Protein AF-A0A4U8YX98-F1 (afdb_monomer)

Secondary structure (DSSP, 8-state):
-EEEESSSSEEEEEEE-HHHHTTS--TT-EEEEEEESSTT---EEEEEEBTTB-TTT--EEEETTTTEEEEEEEGGGHHHHT-TT-EEEEEEEPPTTS--EEEEEEEE--EE------

pLDDT: mean 82.17, std 12.85, range [35.84, 94.44]

Structure (mmCIF, N/CA/C/O backbone):
data_AF-A0A4U8YX98-F1
#
_entry.id   AF-A0A4U8YX98-F1
#
loop_
_atom_site.group_PDB
_atom_site.id
_atom_site.type_symbol
_atom_site.label_atom_id
_atom_site.label_alt_id
_atom_site.label_comp_id
_atom_site.label_asym_id
_atom_site.label_entity_id
_atom_site.label_seq_id
_atom_site.pdbx_PDB_ins_code
_atom_site.Cartn_x
_atom_site.Cartn_y
_atom_site.Cartn_z
_atom_site.occupancy
_atom_site.B_iso_or_equiv
_atom_site.auth_seq_id
_atom_site.auth_comp_id
_atom_site.auth_asym_id
_atom_site.auth_atom_id
_atom_site.pdbx_PDB_model_num
ATOM 1 N N . MET A 1 1 ? 0.135 -10.927 -5.385 1.00 57.94 1 MET A N 1
ATOM 2 C CA . MET A 1 1 ? -0.003 -9.519 -4.950 1.00 57.94 1 MET A CA 1
ATOM 3 C C . MET A 1 1 ? 0.206 -8.742 -6.216 1.00 57.94 1 MET A C 1
ATOM 5 O O . MET A 1 1 ? 1.320 -8.756 -6.729 1.00 57.94 1 MET A O 1
ATOM 9 N N . ASP A 1 2 ? -0.873 -8.188 -6.751 1.00 63.00 2 ASP A N 1
ATOM 10 C CA . ASP A 1 2 ? -0.940 -7.925 -8.183 1.00 63.00 2 ASP A CA 1
ATOM 11 C C . ASP A 1 2 ? -0.892 -6.419 -8.408 1.00 63.00 2 ASP A C 1
ATOM 13 O O . ASP A 1 2 ? -1.667 -5.652 -7.832 1.00 63.00 2 ASP A O 1
ATOM 17 N N . LEU A 1 3 ? 0.102 -6.005 -9.183 1.00 64.44 3 LEU A N 1
ATOM 18 C CA . LEU A 1 3 ? 0.336 -4.624 -9.566 1.00 64.44 3 LEU A CA 1
ATOM 19 C C . LEU A 1 3 ? -0.268 -4.392 -10.956 1.00 64.44 3 LEU A C 1
ATOM 21 O O . LEU A 1 3 ? 0.092 -5.092 -11.905 1.00 64.44 3 LEU A O 1
ATOM 25 N N . ALA A 1 4 ? -1.176 -3.421 -11.072 1.00 66.50 4 ALA A N 1
ATOM 26 C CA . ALA A 1 4 ? -1.890 -3.112 -12.309 1.00 66.50 4 ALA A CA 1
ATOM 27 C C . ALA A 1 4 ? -1.761 -1.631 -12.692 1.00 66.50 4 ALA A C 1
ATOM 29 O O . ALA A 1 4 ? -1.539 -0.760 -11.850 1.00 66.50 4 ALA A O 1
ATOM 30 N N . PHE A 1 5 ? -1.942 -1.324 -13.977 1.00 62.69 5 PHE A N 1
ATOM 31 C CA . PHE A 1 5 ? -2.130 0.056 -14.418 1.00 62.69 5 PHE A CA 1
AT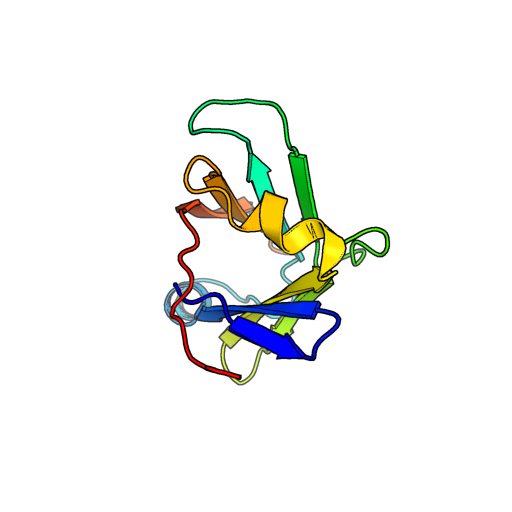OM 32 C C . PHE A 1 5 ? -3.517 0.537 -13.998 1.00 62.69 5 PHE A C 1
ATOM 34 O O . PHE A 1 5 ? -4.515 -0.097 -14.333 1.00 62.69 5 PHE A O 1
ATOM 41 N N . ALA A 1 6 ? -3.585 1.671 -13.301 1.00 65.31 6 ALA A N 1
ATOM 42 C CA . ALA A 1 6 ? -4.857 2.350 -13.070 1.00 65.31 6 ALA A CA 1
ATOM 43 C C . ALA A 1 6 ? -5.272 3.131 -14.324 1.00 65.31 6 ALA A C 1
ATOM 45 O O . ALA A 1 6 ? -6.444 3.177 -14.685 1.00 65.31 6 ALA A O 1
ATOM 46 N N . ASN A 1 7 ? -4.290 3.747 -14.990 1.00 65.19 7 ASN A N 1
ATOM 47 C CA . ASN A 1 7 ? -4.414 4.446 -16.267 1.00 65.19 7 ASN A CA 1
ATOM 48 C C . ASN A 1 7 ? -3.006 4.661 -16.877 1.00 65.19 7 ASN A C 1
ATOM 50 O O . ASN A 1 7 ? -2.019 4.094 -16.414 1.00 65.19 7 ASN A O 1
ATOM 54 N N . ASN A 1 8 ? -2.894 5.512 -17.903 1.00 62.66 8 ASN A N 1
ATOM 55 C CA . ASN A 1 8 ? -1.615 5.840 -18.555 1.00 62.66 8 ASN A CA 1
ATOM 56 C C . ASN A 1 8 ? -0.670 6.723 -17.707 1.00 62.66 8 ASN A C 1
ATOM 58 O O . ASN A 1 8 ? 0.385 7.122 -18.191 1.00 62.66 8 ASN A O 1
ATOM 62 N N . GLN A 1 9 ? -1.070 7.106 -16.496 1.00 67.50 9 GLN A N 1
ATOM 63 C CA . GLN A 1 9 ? -0.398 8.092 -15.646 1.00 67.50 9 GLN A CA 1
ATOM 64 C C . GLN A 1 9 ? -0.118 7.575 -14.231 1.00 67.50 9 GLN A C 1
ATOM 66 O O . GLN A 1 9 ? 0.751 8.126 -13.558 1.00 67.50 9 GLN A O 1
ATOM 71 N N . SER A 1 10 ? -0.800 6.521 -13.780 1.00 72.25 10 SER A N 1
ATOM 72 C CA . SER A 1 10 ? -0.595 5.917 -12.467 1.00 72.25 10 SER A CA 1
ATOM 73 C C . SER A 1 10 ? -0.818 4.408 -12.4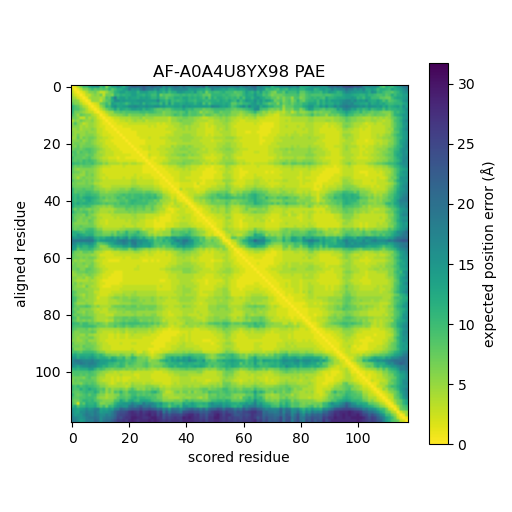69 1.00 72.25 10 SER A C 1
ATOM 75 O O . SER A 1 10 ? -1.578 3.847 -13.266 1.00 72.25 10 SER A O 1
ATOM 77 N N . TRP A 1 11 ? -0.156 3.743 -11.531 1.00 78.12 11 TRP A N 1
ATOM 78 C CA . TRP A 1 11 ? -0.414 2.349 -11.198 1.00 78.12 11 TRP A CA 1
ATOM 79 C C . TRP A 1 11 ? -1.229 2.239 -9.908 1.00 78.12 11 TRP A C 1
ATOM 81 O O . TRP A 1 11 ? -1.306 3.188 -9.122 1.00 78.12 11 TRP A O 1
ATOM 91 N N . ILE A 1 12 ? -1.833 1.070 -9.708 1.00 82.38 12 ILE A N 1
ATOM 92 C CA . ILE A 1 12 ? -2.565 0.692 -8.502 1.00 82.38 12 ILE A CA 1
ATOM 93 C C . ILE A 1 12 ? -2.114 -0.683 -7.998 1.00 82.38 12 ILE A C 1
ATOM 95 O O . ILE A 1 12 ? -1.974 -1.637 -8.765 1.00 82.38 12 ILE A O 1
ATOM 99 N N . TRP A 1 13 ? -1.861 -0.769 -6.699 1.00 85.50 13 TRP A N 1
ATOM 100 C CA . TRP A 1 13 ? -1.704 -2.022 -5.970 1.00 85.50 13 TRP A CA 1
ATOM 101 C C . TRP A 1 13 ? -2.793 -2.091 -4.928 1.00 85.50 13 TRP A C 1
ATOM 103 O O . TRP A 1 13 ? -3.079 -1.104 -4.247 1.00 85.50 13 TRP A O 1
ATOM 113 N N . THR A 1 14 ? -3.357 -3.278 -4.772 1.00 87.56 14 THR A N 1
ATOM 114 C CA . THR A 1 14 ? -4.397 -3.527 -3.787 1.00 87.56 14 THR A CA 1
ATOM 1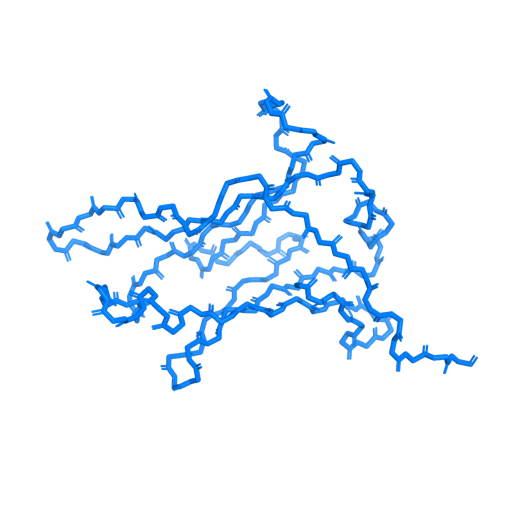15 C C . THR A 1 14 ? -4.038 -4.757 -2.969 1.00 87.56 14 THR A C 1
ATOM 117 O O . THR A 1 14 ? -3.668 -5.800 -3.510 1.00 87.56 14 THR A O 1
ATOM 120 N N . VAL A 1 15 ? -4.180 -4.649 -1.650 1.00 89.50 15 VAL A N 1
ATOM 121 C CA . VAL A 1 15 ? -4.056 -5.772 -0.720 1.00 89.50 15 VAL A CA 1
ATOM 122 C C . VAL A 1 15 ? -5.290 -5.847 0.172 1.00 89.50 15 VAL A C 1
ATOM 124 O O . VAL A 1 15 ? -5.801 -4.832 0.646 1.00 89.50 15 VAL A O 1
ATOM 127 N N . SER A 1 16 ? -5.781 -7.064 0.407 1.00 92.19 16 SER A N 1
ATOM 128 C CA . SER A 1 16 ? -6.855 -7.298 1.371 1.00 92.19 16 SER A CA 1
ATOM 129 C C . SER A 1 16 ? -6.291 -7.357 2.784 1.00 92.19 16 SER A C 1
ATOM 131 O O . SER A 1 16 ? -5.387 -8.140 3.068 1.00 92.19 16 SER A O 1
ATOM 133 N N . LEU A 1 17 ? -6.865 -6.559 3.682 1.00 93.94 17 LEU A N 1
ATOM 134 C CA . LEU A 1 17 ? -6.555 -6.556 5.111 1.00 93.94 17 LEU A CA 1
ATOM 135 C C . LEU A 1 17 ? -7.631 -7.267 5.935 1.00 93.94 17 LEU A C 1
ATOM 137 O O . LEU A 1 17 ? -7.693 -7.093 7.149 1.00 93.94 17 LEU A O 1
ATOM 141 N N . SER A 1 18 ? -8.470 -8.088 5.297 1.00 94.38 18 SER A N 1
ATOM 142 C CA . SER A 1 18 ? -9.609 -8.743 5.954 1.00 94.38 18 SER A CA 1
ATOM 143 C C . SER A 1 18 ? -9.198 -9.540 7.195 1.00 94.38 18 SER A C 1
ATOM 145 O O . SER A 1 18 ? -9.870 -9.458 8.213 1.00 94.38 18 SER A O 1
ATOM 147 N N . GLN A 1 19 ? -8.062 -10.246 7.153 1.00 92.56 19 GLN A N 1
ATOM 148 C CA . GLN A 1 19 ? -7.555 -11.002 8.307 1.00 92.56 19 GLN A CA 1
ATOM 149 C C . GLN A 1 19 ? -7.123 -10.095 9.469 1.00 92.56 19 GLN A C 1
ATOM 151 O O . GLN A 1 19 ? -7.365 -10.419 10.627 1.00 92.56 19 GLN A O 1
ATOM 156 N N . TRP A 1 20 ? -6.533 -8.936 9.171 1.00 91.88 20 TRP A N 1
ATOM 157 C CA . TRP A 1 20 ? -6.129 -7.955 10.181 1.00 91.88 20 TRP A CA 1
ATOM 158 C C . TRP A 1 20 ? -7.332 -7.223 10.776 1.00 91.88 20 TRP A C 1
ATOM 160 O O . TRP A 1 20 ? -7.345 -6.936 11.970 1.00 91.88 20 TRP A O 1
ATOM 170 N N . ALA A 1 21 ? -8.368 -6.986 9.969 1.00 91.38 21 ALA A N 1
ATOM 171 C CA . ALA A 1 21 ? -9.620 -6.378 10.40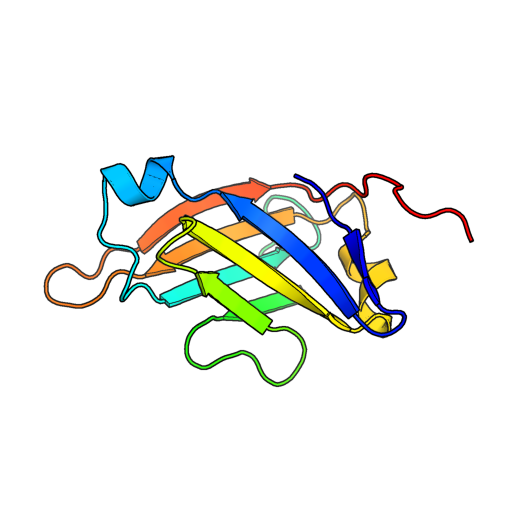5 1.00 91.38 21 ALA A CA 1
ATOM 172 C C . ALA A 1 21 ? -10.425 -7.256 11.385 1.00 91.38 21 ALA A C 1
ATOM 174 O O . ALA A 1 21 ? -11.317 -6.742 12.052 1.00 91.38 21 ALA A O 1
ATOM 175 N N . LEU A 1 22 ? -10.120 -8.558 11.490 1.00 91.62 22 LEU A N 1
ATOM 176 C CA . LEU A 1 22 ? -10.683 -9.437 12.527 1.00 91.62 22 LEU A CA 1
ATOM 177 C C . LEU A 1 22 ? -10.049 -9.203 13.906 1.00 91.62 22 LEU A C 1
ATOM 179 O O . LEU A 1 22 ? -10.641 -9.566 14.918 1.00 91.62 22 LEU A O 1
ATOM 183 N N . LEU A 1 23 ? -8.838 -8.642 13.940 1.00 90.88 23 LEU A N 1
ATOM 184 C CA . LEU A 1 23 ? -8.026 -8.490 15.149 1.00 90.88 23 LEU A CA 1
ATOM 185 C C . LEU A 1 23 ? -7.963 -7.039 15.635 1.00 90.88 23 LEU A C 1
ATOM 187 O O . LEU A 1 23 ? -7.801 -6.796 16.829 1.00 90.88 23 LEU A O 1
ATOM 191 N N . TYR A 1 24 ? -8.075 -6.081 14.714 1.00 89.31 24 TYR A N 1
ATOM 192 C CA . TYR A 1 24 ? -7.879 -4.661 14.984 1.00 89.31 24 TYR A CA 1
ATOM 193 C C . TYR A 1 24 ? -8.949 -3.806 14.307 1.00 89.31 24 TYR A C 1
ATOM 195 O O . TYR A 1 24 ? -9.349 -4.071 13.171 1.00 89.31 24 TYR A O 1
ATOM 203 N N . ASP A 1 25 ? -9.347 -2.717 14.969 1.00 89.44 25 ASP A N 1
ATOM 204 C CA . ASP A 1 25 ? -10.113 -1.659 14.316 1.00 89.44 25 ASP A CA 1
ATOM 205 C C . ASP A 1 25 ? -9.188 -0.827 13.419 1.00 89.44 25 ASP A C 1
ATOM 207 O O . ASP A 1 25 ? -8.433 0.040 13.862 1.00 89.44 25 ASP A O 1
ATOM 211 N N . LEU A 1 26 ? -9.239 -1.135 12.127 1.00 91.31 26 LEU A N 1
ATOM 212 C CA . LEU A 1 26 ? -8.420 -0.497 11.104 1.00 91.31 26 LEU A CA 1
ATOM 213 C C . LEU A 1 26 ? -8.987 0.843 10.607 1.00 91.31 26 LEU A C 1
ATOM 215 O O . LEU A 1 26 ? -8.325 1.515 9.821 1.00 91.31 26 LEU A O 1
ATOM 219 N N . THR A 1 27 ? -10.195 1.243 11.021 1.00 90.38 27 THR A N 1
ATOM 220 C CA . THR A 1 27 ? -10.875 2.439 10.477 1.00 90.38 27 THR A CA 1
ATOM 221 C C . THR A 1 27 ? -10.154 3.743 10.806 1.00 90.38 27 THR A C 1
ATOM 223 O O . THR A 1 27 ? -10.202 4.691 10.027 1.00 90.38 27 THR A O 1
ATOM 226 N N . GLN A 1 28 ? -9.450 3.770 11.935 1.00 86.50 28 GLN A N 1
ATOM 227 C CA . GLN A 1 28 ? -8.674 4.916 12.404 1.00 86.50 28 GLN A CA 1
ATOM 228 C C . GLN A 1 28 ? -7.160 4.684 12.331 1.00 86.50 28 GLN A C 1
ATOM 230 O O . GLN A 1 28 ? -6.375 5.475 12.859 1.00 86.50 28 GLN A O 1
ATOM 235 N N . ALA A 1 29 ? -6.729 3.597 11.689 1.00 91.94 29 ALA A N 1
ATOM 236 C CA . ALA A 1 29 ? -5.317 3.295 11.556 1.00 91.94 29 ALA A CA 1
ATOM 237 C C . ALA A 1 29 ? -4.641 4.229 10.543 1.00 91.94 29 ALA A C 1
ATOM 239 O O . ALA A 1 29 ? -5.180 4.546 9.481 1.00 91.94 29 ALA A O 1
ATOM 240 N N . THR A 1 30 ? -3.410 4.630 10.850 1.00 93.25 30 THR A N 1
ATOM 241 C CA . THR A 1 30 ? -2.522 5.257 9.868 1.00 93.25 30 THR A CA 1
ATOM 242 C C . THR A 1 30 ? -1.662 4.181 9.228 1.00 93.25 30 THR A C 1
ATOM 244 O O . THR A 1 30 ? -0.831 3.560 9.891 1.00 93.25 30 THR A O 1
ATOM 247 N N . PHE A 1 31 ? -1.839 3.963 7.932 1.00 93.88 31 PHE A N 1
ATOM 248 C CA . PHE A 1 31 ? -1.055 3.005 7.170 1.00 93.88 31 PHE A CA 1
ATOM 249 C C . PHE A 1 31 ? 0.214 3.664 6.653 1.00 93.88 31 PHE A C 1
ATOM 251 O O . PHE A 1 31 ? 0.197 4.810 6.198 1.00 93.88 31 PHE A O 1
ATOM 258 N N . ARG A 1 32 ? 1.321 2.927 6.713 1.00 92.31 32 ARG A N 1
ATOM 259 C CA . ARG A 1 32 ? 2.603 3.330 6.141 1.00 92.31 32 ARG A CA 1
ATOM 260 C C . ARG A 1 32 ? 3.185 2.176 5.356 1.00 92.31 32 ARG A C 1
ATOM 262 O O . ARG A 1 32 ? 3.349 1.083 5.895 1.00 92.31 32 ARG A O 1
ATOM 269 N N . MET A 1 33 ? 3.521 2.449 4.107 1.00 91.69 33 MET A N 1
ATOM 270 C CA . MET A 1 33 ? 4.224 1.521 3.236 1.00 91.69 33 MET A CA 1
ATOM 271 C C . MET A 1 33 ? 5.578 2.118 2.881 1.00 91.69 33 MET A C 1
ATOM 273 O O . MET A 1 33 ? 5.693 3.324 2.672 1.00 91.69 33 MET A O 1
ATOM 277 N N . GLN A 1 34 ? 6.604 1.286 2.809 1.00 90.44 34 GLN A N 1
ATOM 278 C CA . GLN A 1 34 ? 7.940 1.700 2.398 1.00 90.44 34 GLN A CA 1
ATOM 279 C C . GLN A 1 34 ? 8.524 0.698 1.414 1.00 90.44 34 GLN A C 1
ATOM 281 O O . GLN A 1 34 ? 8.238 -0.495 1.499 1.00 90.44 34 GLN A O 1
ATOM 286 N N . MET A 1 35 ? 9.345 1.204 0.502 1.00 90.81 35 MET A N 1
ATOM 287 C CA . MET A 1 35 ? 10.103 0.436 -0.475 1.00 90.81 35 MET A CA 1
ATOM 288 C C . MET A 1 35 ? 11.594 0.631 -0.225 1.00 90.81 35 MET A C 1
ATOM 290 O O . MET A 1 35 ? 12.060 1.762 -0.055 1.00 90.81 35 MET A O 1
ATOM 294 N N . ARG A 1 36 ? 12.337 -0.470 -0.241 1.00 90.56 36 ARG A N 1
ATOM 295 C CA . ARG A 1 36 ? 13.794 -0.535 -0.079 1.00 90.56 36 ARG A CA 1
ATOM 296 C C . ARG A 1 36 ? 14.408 -1.289 -1.253 1.00 90.56 36 ARG A C 1
ATOM 298 O O . ARG A 1 36 ? 13.708 -2.071 -1.894 1.00 90.56 36 ARG A O 1
ATOM 305 N N . ALA A 1 37 ? 15.699 -1.080 -1.512 1.00 87.88 37 ALA A N 1
ATOM 306 C CA . ALA A 1 37 ? 16.383 -1.699 -2.652 1.00 87.88 37 ALA A CA 1
ATOM 307 C C . ALA A 1 37 ? 16.452 -3.228 -2.550 1.00 87.88 37 ALA A C 1
ATOM 309 O O . ALA A 1 37 ? 16.447 -3.907 -3.572 1.00 87.88 37 ALA A O 1
ATOM 310 N N . ALA A 1 38 ? 16.580 -3.737 -1.319 1.00 86.06 38 ALA A N 1
ATOM 311 C CA . ALA A 1 38 ? 16.742 -5.148 -0.998 1.00 86.06 38 ALA A CA 1
ATOM 312 C C . ALA A 1 38 ? 16.352 -5.441 0.462 1.00 86.06 38 ALA A C 1
ATOM 314 O O . ALA A 1 38 ? 16.218 -4.541 1.300 1.00 86.06 38 ALA A O 1
ATOM 315 N N . ALA A 1 39 ? 16.207 -6.727 0.790 1.00 77.94 39 ALA A N 1
ATOM 316 C CA . ALA A 1 39 ? 15.957 -7.169 2.156 1.00 77.94 39 ALA A CA 1
ATOM 317 C C . ALA A 1 39 ? 17.167 -6.853 3.050 1.00 77.94 39 ALA A C 1
ATOM 319 O O . ALA A 1 39 ? 18.296 -7.211 2.736 1.00 77.94 39 ALA A O 1
ATOM 320 N N . GLY A 1 40 ? 16.917 -6.190 4.179 1.00 78.50 40 GLY A N 1
ATOM 321 C CA . GLY A 1 40 ? 17.961 -5.804 5.137 1.00 78.50 40 GLY A CA 1
ATOM 322 C C . GLY A 1 40 ? 18.627 -4.457 4.850 1.00 78.50 40 GLY A C 1
ATOM 323 O O . GLY A 1 40 ? 19.324 -3.948 5.722 1.00 78.50 40 GLY A O 1
ATOM 324 N N . ASP A 1 41 ? 18.351 -3.839 3.698 1.00 85.31 41 ASP A N 1
ATOM 325 C CA . ASP A 1 41 ? 18.736 -2.450 3.453 1.00 85.31 41 ASP A CA 1
ATOM 326 C C . ASP A 1 41 ? 18.010 -1.523 4.444 1.00 85.31 41 ASP A C 1
ATOM 328 O O . ASP A 1 41 ? 16.878 -1.794 4.859 1.00 85.31 41 ASP A O 1
ATOM 332 N N . THR A 1 42 ? 18.658 -0.441 4.858 1.00 82.00 42 THR A N 1
ATOM 333 C CA . THR A 1 42 ? 18.073 0.586 5.730 1.00 82.00 42 THR A CA 1
ATOM 334 C C . THR A 1 42 ? 17.598 1.796 4.936 1.00 82.00 42 THR A C 1
ATOM 336 O O . THR A 1 42 ? 16.792 2.580 5.443 1.00 82.00 42 THR A O 1
ATOM 339 N N . LEU A 1 43 ? 18.048 1.938 3.685 1.00 86.88 43 LEU A N 1
ATOM 340 C CA . LEU A 1 43 ? 17.676 3.053 2.834 1.00 86.88 43 LEU A CA 1
ATOM 341 C C . LEU A 1 43 ? 16.259 2.871 2.278 1.00 86.88 43 LEU A C 1
ATOM 343 O O . LEU A 1 43 ? 15.976 1.983 1.471 1.00 86.88 43 LEU A O 1
ATOM 347 N N . VAL A 1 44 ? 15.361 3.762 2.693 1.00 86.19 44 VAL A N 1
ATOM 348 C CA . VAL A 1 44 ? 14.016 3.868 2.125 1.00 86.19 44 VAL A CA 1
ATOM 349 C C . VAL A 1 44 ? 14.088 4.692 0.845 1.00 86.19 44 VAL A C 1
ATOM 351 O O . VAL A 1 44 ? 14.444 5.867 0.861 1.00 86.19 44 VAL A O 1
ATOM 354 N N . ILE A 1 45 ? 13.721 4.061 -0.263 1.00 88.00 45 ILE A N 1
ATOM 355 C CA . ILE A 1 45 ? 13.707 4.661 -1.598 1.00 88.00 45 ILE A CA 1
ATOM 356 C C . ILE A 1 45 ? 12.385 5.383 -1.852 1.00 88.00 45 ILE A C 1
ATOM 358 O O . ILE A 1 45 ? 12.338 6.434 -2.493 1.00 88.00 45 ILE A O 1
ATOM 362 N N . TYR A 1 46 ? 11.299 4.794 -1.359 1.00 88.31 46 TYR A N 1
ATOM 363 C CA . TYR A 1 46 ? 9.948 5.274 -1.590 1.00 88.31 46 TYR A CA 1
ATOM 364 C C . TYR A 1 46 ? 9.094 5.029 -0.363 1.00 88.31 46 TYR A C 1
ATOM 366 O O . TYR A 1 46 ? 9.261 4.017 0.322 1.00 88.31 46 TYR A O 1
ATOM 374 N N . ARG A 1 47 ? 8.160 5.934 -0.093 1.00 89.56 47 ARG A N 1
ATOM 375 C CA . ARG A 1 47 ? 7.238 5.796 1.025 1.00 89.56 47 ARG A CA 1
ATOM 376 C C . ARG A 1 47 ? 5.835 6.208 0.608 1.00 89.56 47 ARG A C 1
ATOM 378 O O . ARG A 1 47 ? 5.660 7.081 -0.235 1.00 89.56 47 ARG A O 1
ATOM 385 N N . TRP A 1 48 ? 4.863 5.595 1.259 1.00 91.50 48 TRP A N 1
ATOM 386 C CA . TRP A 1 48 ? 3.474 5.998 1.228 1.00 91.50 48 TRP A CA 1
ATOM 387 C C . TRP A 1 48 ? 2.958 6.103 2.655 1.00 91.50 48 TRP A C 1
ATOM 389 O O . TRP A 1 48 ? 3.353 5.338 3.541 1.00 91.50 48 TRP A O 1
ATOM 399 N N . SER A 1 49 ? 2.040 7.031 2.870 1.00 91.44 49 SER A N 1
ATOM 400 C CA . SER A 1 49 ? 1.366 7.234 4.145 1.00 91.44 49 SER A CA 1
ATOM 401 C C . SER A 1 49 ? -0.090 7.572 3.871 1.00 91.44 49 SER A C 1
ATOM 403 O O . SER A 1 49 ? -0.370 8.302 2.922 1.00 91.44 49 SER A O 1
ATOM 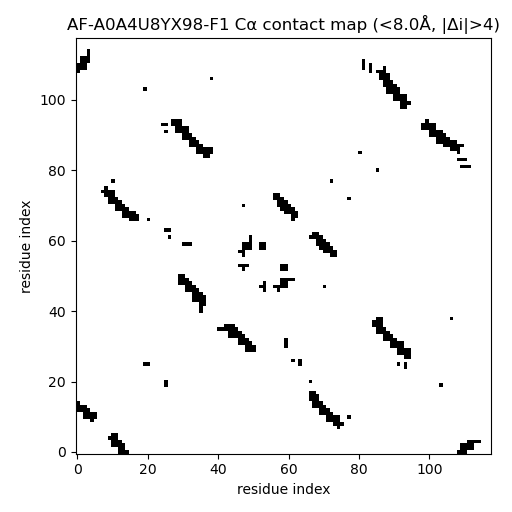405 N N . SER A 1 50 ? -1.008 7.041 4.679 1.00 91.44 50 SER A N 1
ATOM 406 C CA . SER A 1 50 ? -2.424 7.416 4.601 1.00 91.44 50 SER A CA 1
ATOM 407 C C . SER A 1 50 ? -2.740 8.685 5.396 1.00 91.44 50 SER A C 1
ATOM 409 O O . SER A 1 50 ? -3.757 9.321 5.138 1.00 91.44 50 SER A O 1
ATOM 411 N N . ASN A 1 51 ? -1.885 9.066 6.359 1.00 87.94 51 ASN A N 1
ATOM 412 C CA . ASN A 1 51 ? -2.064 10.277 7.161 1.00 87.94 51 ASN A CA 1
ATOM 413 C C . ASN A 1 51 ? -0.736 10.825 7.760 1.00 87.94 51 ASN A C 1
ATOM 415 O O . ASN A 1 51 ? -0.113 10.141 8.576 1.00 87.94 51 ASN A O 1
ATOM 419 N N . PRO A 1 52 ? -0.297 12.046 7.391 1.00 82.56 52 PRO A N 1
ATOM 420 C CA . PRO A 1 52 ? -0.778 12.783 6.225 1.00 82.56 52 PRO A CA 1
ATOM 421 C C . PRO A 1 52 ? -0.543 11.948 4.960 1.00 82.56 52 PRO A C 1
ATOM 423 O O . PRO A 1 52 ? 0.369 11.113 4.925 1.00 82.56 52 PRO A O 1
ATOM 426 N N . ALA A 1 53 ? -1.385 12.147 3.946 1.00 79.06 53 ALA A N 1
ATOM 427 C CA . ALA A 1 53 ? -1.167 11.535 2.641 1.00 79.06 53 ALA A CA 1
ATOM 428 C C . ALA A 1 53 ? 0.197 11.980 2.089 1.00 79.06 53 ALA A C 1
ATOM 430 O O . ALA A 1 53 ? 0.525 13.168 2.165 1.00 79.06 53 ALA A O 1
ATOM 431 N N . ASP A 1 54 ? 0.997 11.059 1.546 1.00 74.56 54 ASP A N 1
ATOM 432 C CA . ASP A 1 54 ? 2.266 11.448 0.921 1.00 74.56 54 ASP A CA 1
ATOM 433 C C . ASP A 1 54 ? 2.004 12.106 -0.444 1.00 74.56 54 ASP A C 1
ATOM 435 O O . ASP A 1 54 ? 1.878 11.459 -1.479 1.00 74.56 54 ASP A O 1
ATOM 439 N N . MET A 1 55 ? 1.871 13.430 -0.441 1.00 59.44 55 MET A N 1
ATOM 440 C CA . MET A 1 55 ? 1.493 14.192 -1.632 1.00 59.44 55 MET A CA 1
ATOM 441 C C . MET A 1 55 ? 2.580 14.240 -2.708 1.00 59.44 55 MET A C 1
ATOM 443 O O . MET A 1 55 ? 2.278 14.566 -3.853 1.00 59.44 55 MET A O 1
ATOM 447 N N . ALA A 1 56 ? 3.840 13.957 -2.366 1.00 65.69 56 ALA A N 1
ATOM 448 C CA . ALA A 1 56 ? 4.943 14.190 -3.293 1.00 65.69 56 ALA A CA 1
ATOM 449 C C . ALA A 1 56 ? 5.023 13.126 -4.388 1.00 65.69 56 ALA A C 1
ATOM 451 O O . ALA A 1 56 ? 5.514 13.412 -5.481 1.00 65.69 56 ALA A O 1
ATOM 452 N N . ARG A 1 57 ? 4.612 11.892 -4.081 1.00 73.38 57 ARG A N 1
ATOM 453 C CA . ARG A 1 57 ? 4.931 10.745 -4.927 1.00 73.38 57 ARG A CA 1
ATOM 454 C C . ARG A 1 57 ? 3.873 9.645 -4.946 1.00 73.38 57 ARG A C 1
ATOM 456 O O . ARG A 1 57 ? 3.681 9.073 -5.998 1.00 73.38 57 ARG A O 1
ATOM 463 N N . GLY A 1 58 ? 3.101 9.370 -3.897 1.00 78.88 58 GLY A N 1
ATOM 464 C CA . GLY A 1 58 ? 2.127 8.276 -3.983 1.00 78.88 58 GLY A CA 1
ATOM 465 C C . GLY A 1 58 ? 1.058 8.298 -2.907 1.00 78.88 58 GLY A C 1
ATOM 466 O O . GLY A 1 58 ? 1.300 8.710 -1.778 1.00 78.88 58 GLY A O 1
ATOM 467 N N . LEU A 1 59 ? -0.133 7.807 -3.242 1.00 87.31 59 LEU A N 1
ATOM 468 C CA . LEU A 1 59 ? -1.256 7.772 -2.307 1.00 87.31 59 LEU A CA 1
ATOM 469 C C . LEU A 1 59 ? -1.382 6.395 -1.665 1.00 87.31 59 LEU A C 1
ATOM 471 O O . LEU A 1 59 ? -1.068 5.379 -2.282 1.00 87.31 59 LEU A O 1
ATOM 475 N N . LEU A 1 60 ? -1.868 6.375 -0.426 1.00 91.31 60 LEU A N 1
ATOM 476 C CA . LEU A 1 60 ? -2.246 5.164 0.291 1.00 91.31 60 LEU A CA 1
ATOM 477 C C . LEU A 1 60 ? -3.611 5.387 0.931 1.00 91.31 60 LEU A C 1
ATOM 479 O O . LEU A 1 60 ? -3.765 6.281 1.762 1.00 91.31 60 LEU A O 1
ATOM 483 N N . SER A 1 61 ? -4.596 4.590 0.541 1.00 91.62 61 SER A N 1
ATOM 484 C CA . SER A 1 61 ? -5.973 4.709 1.015 1.00 91.62 61 SER A CA 1
ATOM 485 C C . SER A 1 61 ? -6.519 3.357 1.451 1.00 91.62 61 SER A C 1
ATOM 487 O O . SER A 1 61 ? -6.227 2.325 0.851 1.00 91.62 61 SER A O 1
ATOM 489 N N . TYR A 1 62 ? -7.312 3.361 2.516 1.00 93.75 62 TYR A N 1
ATOM 490 C CA . TYR A 1 62 ? -7.992 2.180 3.035 1.00 93.75 62 TYR A CA 1
ATOM 491 C C . TYR A 1 62 ? -9.498 2.363 2.876 1.00 93.75 62 TYR A C 1
ATOM 493 O O . TYR A 1 62 ? -10.019 3.399 3.281 1.00 93.75 62 TYR A O 1
ATOM 501 N N . GLU A 1 63 ? -10.180 1.372 2.303 1.00 94.44 63 GLU A N 1
ATOM 502 C CA . GLU A 1 63 ? -11.639 1.328 2.194 1.00 94.44 63 GLU A CA 1
ATOM 503 C C . GLU A 1 63 ? -12.200 0.400 3.285 1.00 94.44 63 GLU A C 1
ATOM 505 O O . GLU A 1 63 ? -12.081 -0.829 3.179 1.00 94.44 63 GLU A O 1
ATOM 510 N N . PRO A 1 64 ? -12.818 0.947 4.348 1.00 92.69 64 PRO A N 1
ATOM 511 C CA . PRO A 1 64 ? -13.304 0.151 5.464 1.00 92.69 64 PRO A CA 1
ATOM 512 C C . PRO A 1 64 ? -14.386 -0.856 5.094 1.00 92.69 64 PRO A C 1
ATOM 514 O O . PRO A 1 64 ? -14.526 -1.849 5.803 1.00 92.69 64 PRO A O 1
ATOM 517 N N . SER A 1 65 ? -15.160 -0.634 4.035 1.00 93.19 65 SER A N 1
ATOM 518 C CA . SER A 1 65 ? -16.259 -1.535 3.673 1.00 93.19 65 SER A CA 1
ATOM 519 C C . SER A 1 65 ? -15.731 -2.840 3.077 1.00 93.19 65 SER A C 1
ATOM 521 O O . SER A 1 65 ? -16.123 -3.926 3.496 1.00 93.19 65 SER A O 1
ATOM 523 N N . SER A 1 66 ? -14.786 -2.736 2.140 1.00 92.56 66 SER A N 1
ATOM 524 C CA . SER A 1 66 ? -14.170 -3.878 1.453 1.00 92.56 66 SER A CA 1
ATOM 525 C C . SER A 1 66 ? -12.914 -4.409 2.150 1.00 92.56 66 SER A C 1
ATOM 527 O O . SER A 1 66 ? -12.397 -5.457 1.768 1.00 92.56 66 SER A O 1
ATOM 529 N N . LYS A 1 67 ? -12.416 -3.699 3.173 1.00 94.38 67 LYS A N 1
ATOM 530 C CA . LYS A 1 67 ? -11.151 -3.985 3.873 1.00 94.38 67 LYS A CA 1
ATOM 531 C C . LYS A 1 67 ? -9.944 -3.994 2.928 1.00 94.38 67 LYS A C 1
ATOM 533 O O . LYS A 1 67 ? -8.964 -4.698 3.179 1.00 94.38 67 LYS A O 1
ATOM 538 N N . LEU A 1 68 ? -10.011 -3.226 1.843 1.00 93.44 68 LEU A N 1
ATOM 539 C CA . LEU A 1 68 ? -8.941 -3.128 0.857 1.00 93.44 68 LEU A CA 1
ATOM 540 C C . LEU A 1 68 ? -8.062 -1.918 1.149 1.00 93.44 68 LEU A C 1
ATOM 542 O O . LEU A 1 68 ? -8.556 -0.805 1.328 1.00 93.44 68 LEU A O 1
ATOM 546 N N . LEU A 1 69 ? -6.751 -2.140 1.159 1.00 92.94 69 LEU A N 1
ATOM 547 C CA . LEU A 1 69 ? -5.758 -1.078 1.142 1.00 92.94 69 LEU A CA 1
ATOM 548 C C . LEU A 1 69 ? -5.235 -0.928 -0.282 1.00 92.94 69 LEU A C 1
ATOM 550 O O . LEU A 1 69 ? -4.831 -1.909 -0.906 1.00 92.94 69 LEU A O 1
ATOM 554 N N . THR A 1 70 ? -5.238 0.302 -0.772 1.00 90.81 70 THR A N 1
ATOM 555 C CA . THR A 1 70 ? -4.823 0.663 -2.119 1.00 90.81 70 THR A CA 1
ATOM 556 C C . THR A 1 70 ? -3.638 1.610 -2.051 1.00 90.81 70 THR A C 1
ATOM 558 O O . THR A 1 70 ? -3.714 2.630 -1.368 1.00 90.81 70 THR A O 1
ATOM 561 N N . SER A 1 71 ? -2.561 1.300 -2.770 1.00 89.19 71 SER A N 1
ATOM 562 C CA . SER A 1 71 ? -1.465 2.238 -3.008 1.00 89.19 71 SER A CA 1
ATOM 563 C C . SER A 1 71 ? -1.358 2.590 -4.484 1.00 89.19 71 SER A C 1
ATOM 565 O O . SER A 1 71 ? -1.684 1.784 -5.359 1.00 89.19 71 SER A O 1
ATOM 567 N N . THR A 1 72 ? -0.936 3.819 -4.762 1.00 87.31 72 THR A N 1
ATOM 568 C CA . THR A 1 72 ? -0.710 4.307 -6.122 1.00 87.31 72 THR A CA 1
ATOM 569 C C . THR A 1 72 ? 0.603 5.061 -6.206 1.00 87.31 72 THR A C 1
ATOM 571 O O . THR A 1 72 ? 1.090 5.609 -5.212 1.00 87.31 72 THR A O 1
ATOM 574 N N . ALA A 1 73 ? 1.168 5.126 -7.406 1.00 85.44 73 ALA A N 1
ATOM 575 C CA . ALA A 1 73 ? 2.230 6.069 -7.719 1.00 85.44 73 ALA A CA 1
ATOM 576 C C . ALA A 1 73 ? 2.242 6.436 -9.219 1.00 85.44 73 ALA A C 1
ATOM 578 O O . ALA A 1 73 ? 1.621 5.737 -10.032 1.00 85.44 73 ALA A O 1
ATOM 579 N N . PRO A 1 74 ? 2.894 7.553 -9.592 1.00 84.25 74 PRO A N 1
ATOM 580 C CA . PRO A 1 74 ? 3.044 8.013 -10.957 1.00 84.25 74 PRO A CA 1
ATOM 581 C C . PRO A 1 74 ? 3.694 6.971 -11.851 1.00 84.25 74 PRO A C 1
ATOM 583 O O . PRO A 1 74 ? 4.586 6.224 -11.449 1.00 84.25 74 PRO A O 1
ATOM 586 N N . TYR A 1 75 ? 3.305 7.005 -13.119 1.00 78.50 75 TYR A N 1
ATOM 587 C CA . TYR A 1 75 ? 3.894 6.185 -14.169 1.00 78.50 75 TYR A CA 1
ATOM 588 C C . TYR A 1 75 ? 5.419 6.359 -14.270 1.00 78.50 75 TYR A C 1
ATOM 590 O O . TYR A 1 75 ? 6.131 5.388 -14.509 1.00 78.50 75 TYR A O 1
ATOM 598 N N . ALA A 1 76 ? 5.934 7.570 -14.027 1.00 83.50 76 ALA A N 1
ATOM 599 C CA . ALA A 1 76 ? 7.371 7.853 -14.061 1.00 83.50 76 ALA A CA 1
ATOM 600 C C . ALA A 1 76 ? 8.182 7.013 -13.054 1.00 83.50 76 ALA A C 1
ATOM 602 O O . ALA A 1 76 ? 9.332 6.678 -13.327 1.00 83.50 76 ALA A O 1
ATOM 603 N N . ASP A 1 77 ? 7.568 6.616 -11.936 1.00 83.69 77 ASP A N 1
ATOM 604 C CA . ASP A 1 77 ? 8.220 5.823 -10.891 1.00 83.69 77 ASP A CA 1
ATOM 605 C C . ASP A 1 77 ? 8.047 4.311 -11.116 1.00 83.69 77 ASP A C 1
ATOM 607 O O . ASP A 1 77 ? 8.616 3.497 -10.387 1.00 83.69 77 ASP A O 1
ATOM 611 N N . MET A 1 78 ? 7.271 3.903 -12.128 1.00 78.06 78 MET A N 1
ATOM 612 C CA . MET A 1 78 ? 6.894 2.506 -12.345 1.00 78.06 78 MET A CA 1
ATOM 613 C C . MET A 1 78 ? 8.110 1.611 -12.568 1.00 78.06 78 MET A C 1
ATOM 615 O O . MET A 1 78 ? 8.168 0.544 -11.975 1.00 78.06 78 MET A O 1
ATOM 619 N N . ALA A 1 79 ? 9.086 2.026 -13.380 1.00 79.56 79 ALA A N 1
ATOM 620 C CA . ALA A 1 79 ? 10.284 1.220 -13.626 1.00 79.56 79 ALA A CA 1
ATOM 621 C C . ALA A 1 79 ? 11.067 0.962 -12.331 1.00 79.56 79 ALA A C 1
ATOM 623 O O . ALA A 1 79 ? 11.583 -0.134 -12.118 1.00 79.56 79 ALA A O 1
ATOM 624 N N . GLN A 1 80 ? 11.106 1.961 -11.446 1.00 83.69 80 GLN A N 1
ATOM 625 C CA . GLN A 1 80 ? 11.744 1.829 -10.149 1.00 83.69 80 GLN A CA 1
ATOM 626 C C . GLN A 1 80 ? 10.941 0.904 -9.246 1.00 83.69 80 GLN A C 1
ATOM 628 O O . GLN A 1 80 ? 11.530 0.013 -8.659 1.00 83.69 80 GLN A O 1
ATOM 633 N N . ILE A 1 81 ? 9.621 1.070 -9.168 1.00 83.56 81 ILE A N 1
ATOM 634 C CA . ILE A 1 81 ? 8.717 0.244 -8.352 1.00 83.56 81 ILE A CA 1
ATOM 635 C C . ILE A 1 81 ? 8.682 -1.201 -8.868 1.00 83.56 81 ILE A C 1
ATOM 637 O O . ILE A 1 81 ? 8.567 -2.144 -8.100 1.00 83.56 81 ILE A O 1
ATOM 641 N N . ALA A 1 82 ? 8.871 -1.401 -10.164 1.00 77.62 82 ALA A N 1
ATOM 642 C CA . ALA A 1 82 ? 8.857 -2.707 -10.790 1.00 77.62 82 ALA A CA 1
ATOM 643 C C . ALA A 1 82 ? 10.097 -3.562 -10.554 1.00 77.62 82 ALA A C 1
ATOM 645 O O . ALA A 1 82 ? 10.100 -4.739 -10.924 1.00 77.62 82 ALA A O 1
ATOM 646 N N . ALA A 1 83 ? 11.167 -2.980 -10.014 1.00 82.75 83 ALA A N 1
ATOM 647 C CA . ALA A 1 83 ? 12.429 -3.682 -9.901 1.00 82.75 83 ALA A CA 1
ATOM 648 C C . ALA A 1 83 ? 12.282 -4.904 -8.984 1.00 82.75 83 ALA A C 1
ATOM 650 O O . ALA A 1 83 ? 11.920 -4.784 -7.815 1.00 82.75 83 ALA A O 1
ATOM 651 N N . ALA A 1 84 ? 12.614 -6.082 -9.518 1.00 76.56 84 ALA A N 1
ATOM 652 C CA . ALA A 1 84 ? 12.454 -7.366 -8.834 1.00 76.56 84 ALA A CA 1
ATOM 653 C C . ALA A 1 84 ? 13.255 -7.483 -7.525 1.00 76.56 84 ALA A C 1
ATOM 655 O O . ALA A 1 84 ? 12.977 -8.352 -6.704 1.00 76.56 84 ALA A O 1
ATOM 656 N N . THR A 1 85 ? 14.261 -6.629 -7.333 1.00 83.00 85 THR A N 1
ATOM 657 C CA . THR A 1 85 ? 15.072 -6.583 -6.113 1.00 83.00 85 THR A CA 1
ATOM 658 C C . THR A 1 85 ? 14.367 -5.874 -4.964 1.00 83.00 85 THR A C 1
ATOM 660 O O . THR A 1 85 ? 14.711 -6.113 -3.807 1.00 83.00 85 THR A O 1
ATOM 663 N N . ASN A 1 86 ? 13.390 -5.014 -5.265 1.00 88.12 86 ASN A N 1
ATOM 664 C CA . ASN A 1 86 ? 12.779 -4.167 -4.261 1.00 88.12 86 ASN A CA 1
ATOM 665 C C . ASN A 1 86 ? 11.982 -4.961 -3.243 1.00 88.12 86 ASN A C 1
ATOM 667 O O . ASN A 1 86 ? 11.286 -5.931 -3.549 1.00 88.12 86 ASN A O 1
ATOM 671 N N . VAL A 1 87 ? 12.025 -4.444 -2.024 1.00 90.69 87 VAL A N 1
ATOM 672 C CA . VAL A 1 87 ? 11.334 -5.014 -0.885 1.00 90.69 87 VAL A CA 1
ATOM 673 C C . VAL A 1 87 ? 10.385 -3.996 -0.287 1.00 90.69 87 VAL A C 1
ATOM 675 O O . VAL A 1 87 ? 10.746 -2.837 -0.081 1.00 90.69 87 VAL A O 1
ATOM 678 N N . TYR A 1 88 ? 9.182 -4.463 0.028 1.00 90.69 88 TYR A N 1
ATOM 679 C CA . TYR A 1 88 ? 8.108 -3.659 0.576 1.00 90.69 88 TYR A CA 1
ATOM 680 C C . TYR A 1 88 ? 7.795 -4.060 2.008 1.00 90.69 88 TYR A C 1
ATOM 682 O O . TYR A 1 88 ? 7.664 -5.242 2.331 1.00 90.69 88 TYR A O 1
ATOM 690 N N . ASP A 1 89 ? 7.594 -3.061 2.857 1.00 91.44 89 ASP A N 1
ATOM 691 C CA . ASP A 1 89 ? 7.076 -3.262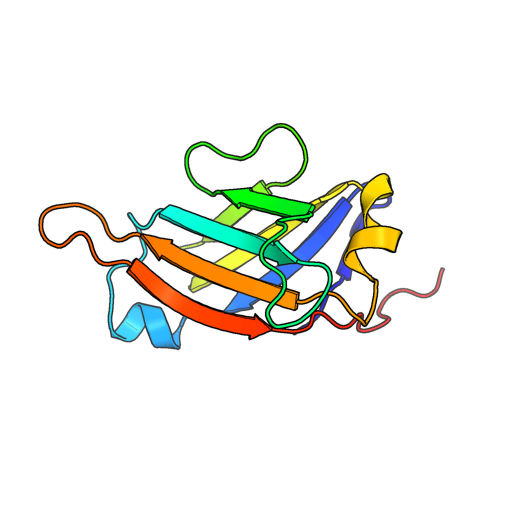 4.203 1.00 91.44 89 ASP A CA 1
ATOM 692 C C . ASP A 1 89 ? 5.803 -2.439 4.365 1.00 91.44 89 ASP A C 1
ATOM 694 O O . ASP A 1 89 ? 5.759 -1.272 3.971 1.00 91.44 89 ASP A O 1
ATOM 698 N N . LEU A 1 90 ? 4.774 -3.049 4.951 1.00 92.94 90 LEU A N 1
ATOM 699 C CA . LEU A 1 90 ? 3.507 -2.399 5.253 1.00 92.94 90 LEU A CA 1
ATOM 700 C C . LEU A 1 90 ? 3.203 -2.550 6.739 1.00 92.94 90 LEU A C 1
ATOM 702 O O . LEU A 1 90 ? 3.227 -3.649 7.299 1.00 92.94 90 LEU A O 1
ATOM 706 N N . GLN A 1 91 ? 2.861 -1.431 7.362 1.00 93.75 91 GLN A N 1
ATOM 707 C CA . GLN A 1 91 ? 2.494 -1.368 8.766 1.00 93.75 91 GLN A CA 1
ATOM 708 C C . GLN A 1 91 ? 1.296 -0.449 8.986 1.00 93.75 91 GLN A C 1
ATOM 710 O O . GLN A 1 91 ? 1.098 0.527 8.260 1.00 93.75 91 GLN A O 1
ATOM 715 N N . ALA A 1 92 ? 0.518 -0.763 10.014 1.00 94.06 92 ALA A N 1
ATOM 716 C CA . ALA A 1 92 ? -0.583 0.047 10.505 1.00 94.06 92 ALA A CA 1
ATOM 717 C C . ALA A 1 92 ? -0.240 0.568 11.903 1.00 94.06 92 ALA A C 1
ATOM 719 O O . ALA A 1 92 ? 0.100 -0.204 12.798 1.00 94.06 92 ALA A O 1
ATOM 720 N N . GLN A 1 93 ? -0.333 1.881 12.085 1.00 94.00 93 GLN A N 1
ATOM 721 C CA . GLN A 1 93 ? -0.287 2.526 13.388 1.00 94.00 93 GLN A CA 1
ATOM 722 C C . GLN A 1 93 ? -1.721 2.673 13.898 1.00 94.00 93 GLN A C 1
ATOM 724 O O . GLN A 1 93 ? -2.507 3.413 13.305 1.00 94.00 93 GLN A O 1
ATOM 729 N N . LEU A 1 94 ? -2.059 1.970 14.979 1.00 91.19 94 LEU A N 1
ATOM 730 C CA . LEU A 1 94 ? -3.367 2.088 15.622 1.00 91.19 94 LEU A CA 1
ATOM 731 C C . LEU A 1 94 ? -3.471 3.401 16.421 1.00 91.19 94 LEU A C 1
ATOM 733 O O . LEU A 1 94 ? -2.451 3.903 16.909 1.00 91.19 94 LEU A O 1
ATOM 737 N N . PRO A 1 95 ? -4.678 3.974 16.560 1.00 85.25 95 PRO A N 1
ATOM 738 C CA . PRO A 1 95 ? -4.888 5.186 17.344 1.00 85.25 95 PRO A CA 1
ATOM 739 C C . PRO A 1 95 ? -4.797 4.930 18.860 1.00 85.25 95 PRO A C 1
ATOM 741 O O . PRO A 1 95 ? -4.867 3.806 19.358 1.00 85.25 95 PRO A O 1
ATOM 744 N N . VAL A 1 96 ? -4.679 6.023 19.612 1.00 76.75 96 VAL A N 1
ATOM 745 C CA . VAL A 1 96 ? -4.832 6.067 21.079 1.00 76.75 96 VAL A CA 1
ATOM 746 C C . VAL A 1 96 ? -6.240 5.558 21.461 1.00 76.75 96 VAL A C 1
ATOM 748 O O . VAL A 1 96 ? -7.182 5.852 20.726 1.00 76.75 96 VAL A O 1
ATOM 751 N N . PRO A 1 97 ? -6.435 4.813 22.574 1.00 71.25 97 PRO A N 1
ATOM 752 C CA . PRO A 1 97 ? -5.526 4.594 23.709 1.00 71.25 97 PRO A CA 1
ATOM 753 C C . PRO A 1 97 ? -4.553 3.423 23.579 1.00 71.25 97 PRO A C 1
ATOM 755 O O . PRO A 1 97 ? -3.705 3.269 24.453 1.00 71.25 97 PRO A O 1
ATOM 758 N N . ASN A 1 98 ? -4.625 2.626 22.512 1.00 72.38 98 ASN A N 1
ATOM 759 C CA . ASN A 1 98 ? -3.713 1.502 22.314 1.00 72.38 98 ASN A CA 1
ATOM 760 C C . ASN 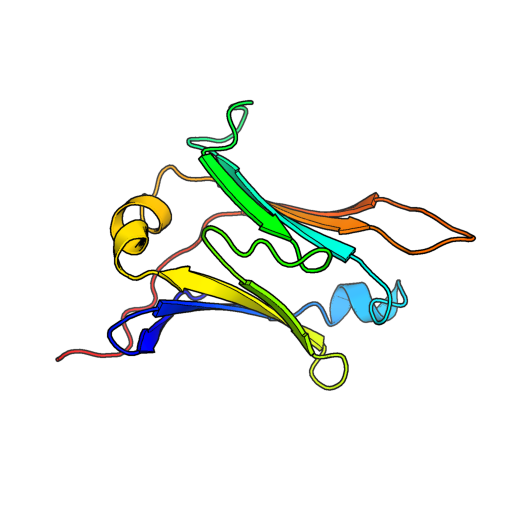A 1 98 ? -2.847 1.712 21.060 1.00 72.38 98 ASN A C 1
ATOM 762 O O . ASN A 1 98 ? -3.070 1.048 20.043 1.00 72.38 98 ASN A O 1
ATOM 766 N N . PRO A 1 99 ? -1.880 2.653 21.102 1.00 80.19 99 PRO A N 1
ATOM 767 C CA . PRO A 1 99 ? -0.996 2.910 19.979 1.00 80.19 99 PRO A CA 1
ATOM 768 C C . PRO A 1 99 ? -0.059 1.715 19.785 1.00 80.19 99 PRO A C 1
ATOM 770 O O . PRO A 1 99 ? 0.992 1.610 20.413 1.00 80.19 99 PRO A O 1
ATOM 773 N N . ALA A 1 100 ? -0.444 0.806 18.897 1.00 86.56 100 ALA A N 1
ATOM 774 C CA . ALA A 1 100 ? 0.375 -0.321 18.487 1.00 86.56 100 ALA A CA 1
ATOM 775 C C . ALA A 1 100 ? 0.812 -0.151 17.032 1.00 86.56 100 ALA A C 1
ATOM 777 O O . ALA A 1 100 ? 0.039 0.289 16.177 1.00 86.56 100 ALA A O 1
ATOM 778 N N . MET A 1 101 ? 2.057 -0.534 16.754 1.00 89.81 101 MET A N 1
ATOM 779 C CA . MET A 1 101 ? 2.549 -0.702 15.390 1.00 89.81 101 MET A CA 1
ATOM 780 C C . MET A 1 101 ? 2.350 -2.155 14.981 1.00 89.81 101 MET A C 1
ATOM 782 O O . MET A 1 101 ? 3.054 -3.051 15.447 1.00 89.81 101 MET A O 1
ATOM 786 N N . VAL A 1 102 ? 1.381 -2.377 14.103 1.00 91.44 102 VAL A N 1
ATOM 787 C CA . VAL A 1 102 ? 1.045 -3.691 13.568 1.00 91.44 102 VAL A CA 1
ATOM 788 C C . VAL A 1 102 ? 1.764 -3.866 12.237 1.00 91.44 102 VAL A C 1
ATOM 790 O O . VAL A 1 102 ? 1.501 -3.140 11.277 1.00 91.44 102 VAL A O 1
ATOM 793 N N . LYS A 1 103 ? 2.688 -4.827 12.169 1.00 91.12 103 LYS A N 1
ATOM 794 C CA . LYS A 1 103 ? 3.365 -5.192 10.919 1.00 91.12 103 LYS A CA 1
ATOM 795 C C . LYS A 1 103 ? 2.440 -6.092 10.107 1.00 91.12 103 LYS A C 1
ATOM 797 O O . LYS A 1 103 ? 2.220 -7.232 10.496 1.00 91.12 103 LYS A O 1
ATOM 802 N N . ILE A 1 104 ? 1.924 -5.578 8.994 1.00 90.62 104 ILE A N 1
ATOM 803 C CA . ILE A 1 104 ? 1.046 -6.331 8.090 1.00 90.62 104 ILE A CA 1
ATOM 804 C C . ILE A 1 104 ? 1.887 -7.306 7.263 1.00 90.62 104 ILE A C 1
ATOM 806 O O . ILE A 1 104 ? 1.574 -8.490 7.183 1.00 90.62 104 ILE A O 1
ATOM 810 N N . PHE A 1 105 ? 2.991 -6.817 6.696 1.00 88.38 105 PHE A N 1
ATOM 811 C CA . PHE A 1 105 ? 4.059 -7.650 6.152 1.00 88.38 105 PHE A CA 1
ATOM 812 C C . PHE A 1 105 ? 5.394 -6.902 6.188 1.00 88.38 105 PHE A C 1
ATOM 814 O O . PHE A 1 105 ? 5.456 -5.672 6.231 1.00 88.38 105 PHE A O 1
ATOM 821 N N . THR A 1 106 ? 6.484 -7.658 6.169 1.00 86.31 106 THR A N 1
ATOM 822 C CA . THR A 1 106 ? 7.857 -7.155 6.088 1.00 86.31 106 THR A CA 1
ATOM 823 C C . THR A 1 106 ? 8.579 -8.050 5.100 1.00 86.31 106 THR A C 1
ATOM 825 O O . THR A 1 106 ? 8.539 -9.267 5.271 1.00 86.31 106 THR A O 1
ATOM 828 N N . GLY A 1 107 ? 9.197 -7.491 4.062 1.00 82.25 107 GLY A N 1
ATOM 829 C CA . GLY A 1 107 ? 9.817 -8.335 3.037 1.00 82.25 107 GLY A CA 1
ATOM 830 C C . GLY A 1 107 ? 8.933 -8.685 1.833 1.00 82.25 107 GLY A C 1
ATOM 831 O O . GLY A 1 107 ? 9.231 -9.657 1.148 1.00 82.25 107 GLY A O 1
ATOM 832 N N . GLY A 1 108 ? 7.830 -7.972 1.590 1.00 80.62 108 GLY A N 1
ATOM 833 C CA . GLY A 1 108 ? 6.930 -8.269 0.472 1.00 80.62 1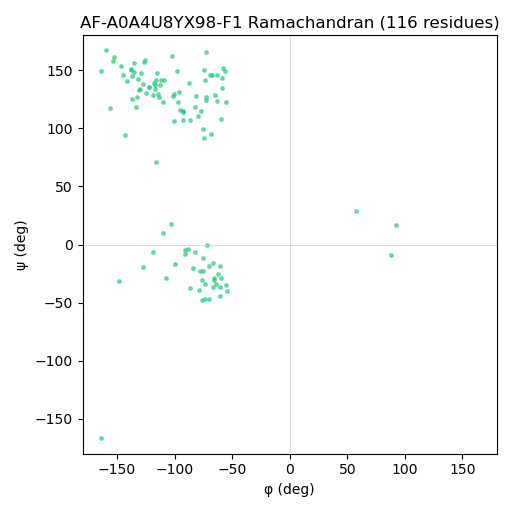08 GLY A CA 1
ATOM 834 C C . GLY A 1 108 ? 7.567 -7.946 -0.881 1.00 80.62 108 GLY A C 1
ATOM 835 O O . GLY A 1 108 ? 8.302 -6.970 -0.990 1.00 80.62 108 GLY A O 1
ATOM 836 N N . ALA A 1 109 ? 7.253 -8.735 -1.910 1.00 78.94 109 ALA A N 1
ATOM 837 C CA . ALA A 1 109 ? 7.571 -8.429 -3.304 1.00 78.94 109 ALA A CA 1
ATOM 838 C C . ALA A 1 109 ? 6.281 -8.090 -4.063 1.00 78.94 109 ALA A C 1
ATOM 840 O O . ALA A 1 109 ? 5.239 -8.715 -3.841 1.00 78.94 109 ALA A O 1
ATOM 841 N N . LEU A 1 110 ? 6.356 -7.106 -4.959 1.00 76.44 110 LEU A N 1
ATOM 842 C CA . LEU A 1 110 ? 5.282 -6.789 -5.894 1.00 76.44 110 LEU A CA 1
ATOM 843 C C . LEU A 1 110 ? 5.636 -7.369 -7.258 1.00 76.44 110 LEU A C 1
ATOM 845 O O . LEU A 1 110 ? 6.717 -7.121 -7.783 1.00 76.44 110 LEU A O 1
ATOM 849 N N . SER A 1 111 ? 4.718 -8.137 -7.830 1.00 66.44 111 SER A N 1
ATOM 850 C CA . SER A 1 111 ? 4.855 -8.695 -9.171 1.00 66.44 111 SER A CA 1
ATOM 851 C C . SER A 1 111 ? 3.756 -8.139 -10.065 1.00 66.44 111 SER A C 1
ATOM 853 O O . SER A 1 111 ? 2.592 -8.083 -9.662 1.00 66.44 111 SER A O 1
ATOM 855 N N . PHE A 1 112 ? 4.101 -7.764 -11.294 1.00 63.59 112 PHE A N 1
ATOM 856 C CA . PHE A 1 112 ? 3.094 -7.439 -12.298 1.00 63.59 112 PHE A CA 1
ATOM 857 C C . PHE A 1 112 ? 2.412 -8.714 -12.762 1.00 63.59 112 PHE A C 1
ATOM 859 O O . PHE A 1 112 ? 3.058 -9.621 -13.285 1.00 63.59 112 PHE A O 1
ATOM 866 N N . SER A 1 113 ? 1.094 -8.743 -12.647 1.00 57.62 113 SER A N 1
ATOM 867 C CA . SER A 1 113 ? 0.273 -9.592 -13.496 1.00 57.62 113 SER A CA 1
ATOM 868 C C . SER A 1 113 ? -0.004 -8.792 -14.768 1.00 57.62 113 SER A C 1
ATOM 870 O O . SER A 1 113 ? -0.746 -7.809 -14.729 1.00 57.62 113 SER A O 1
ATOM 872 N N . SER A 1 114 ? 0.622 -9.143 -15.894 1.00 48.38 114 SER A N 1
ATOM 873 C CA . SER A 1 114 ? 0.310 -8.498 -17.174 1.00 48.38 114 SER A CA 1
ATOM 874 C C . SER A 1 114 ? -1.170 -8.725 -17.505 1.00 48.38 114 SER A C 1
ATOM 876 O O . SER A 1 114 ? -1.564 -9.848 -17.809 1.00 48.38 114 SER A O 1
ATOM 878 N N . GLY A 1 115 ? -1.985 -7.673 -17.409 1.00 42.66 115 GLY A N 1
ATOM 879 C CA . GLY A 1 115 ? -3.430 -7.742 -17.644 1.00 42.66 115 GLY A CA 1
ATOM 880 C C . GLY A 1 115 ? -3.948 -6.872 -18.786 1.00 42.66 115 GLY A C 1
ATOM 881 O O . GLY A 1 115 ? -5.121 -6.979 -19.118 1.00 42.66 115 GLY A O 1
ATOM 882 N N . VAL A 1 116 ?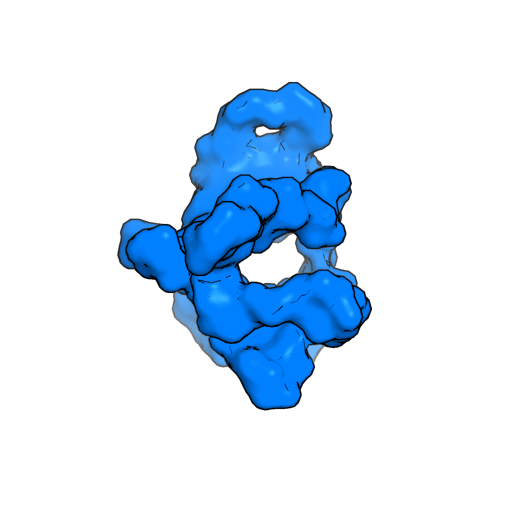 -3.122 -6.021 -19.406 1.00 37.69 116 VAL A N 1
ATOM 883 C CA . VAL A 1 116 ? -3.564 -5.238 -20.570 1.00 37.69 116 VAL A CA 1
ATOM 884 C C . VAL A 1 116 ? -2.429 -5.115 -21.580 1.00 37.69 116 VAL A C 1
ATOM 886 O O . VAL A 1 116 ? -1.564 -4.246 -21.483 1.00 37.69 116 VAL A O 1
ATOM 889 N N . THR A 1 117 ? -2.430 -6.029 -22.546 1.00 35.84 117 THR A N 1
ATOM 890 C CA . THR A 1 117 ? -1.832 -5.825 -23.865 1.00 35.84 117 THR A CA 1
ATOM 891 C C . THR A 1 117 ? -2.456 -4.563 -24.462 1.00 35.84 117 THR A C 1
ATOM 893 O O . THR A 1 117 ? -3.680 -4.471 -24.557 1.00 35.84 117 THR A O 1
ATOM 896 N N . ARG A 1 118 ? -1.632 -3.579 -24.821 1.00 39.75 118 ARG A N 1
ATOM 897 C CA . ARG A 1 118 ? -2.011 -2.641 -25.880 1.00 39.75 118 ARG A CA 1
ATOM 898 C C . ARG A 1 118 ? -1.768 -3.302 -27.225 1.00 39.75 118 ARG A C 1
ATOM 900 O O . ARG A 1 118 ? -0.754 -4.029 -27.318 1.00 39.75 118 ARG A O 1
#

Radius of gyration: 14.23 Å; Cα contacts (8 Å, |Δi|>4): 241; chains: 1; bounding box: 35×25×50 Å

Organism: Methylocella tundrae (NCBI:txid227605)

Foldseek 3Di:
DAKACPDPWKIKDKDACPVVVVVDDQVQWKKKKFKDQAAPDPDTPDMAIQVVGPPPFKGWDADVVRNMIMIMGTPVCCVVLADQRMFMWMWIQDDPPDGDIGTPDGGDGYHHPPDDDD

Mean predicted aligned error: 6.47 Å

Sequence (118 aa):
MDLAFANNQSWIWTVSLSQWALLYDLTQATFRMQMRAAAGDTLVIYRWSSNPADMARGLLSYEPSSKLLTSTAPYADMAQIAAATNVYDLQAQLPVPNPAMVKIFTGGALSFSSGVTR

Solvent-accessible surface area (backbone atoms only — not comparable to full-atom values): 6694 Å² total; per-residue (Å²): 104,52,39,41,74,70,53,98,56,28,35,37,34,60,45,79,40,57,77,55,55,76,78,41,80,59,84,68,36,36,41,40,37,39,32,20,69,33,85,86,57,84,60,73,77,44,64,29,19,44,66,72,57,32,82,91,60,17,47,32,49,72,43,76,88,79,31,35,38,37,38,36,35,44,47,89,50,41,72,68,69,56,39,85,57,37,22,32,34,35,34,34,36,37,50,82,94,62,70,42,82,46,74,78,46,74,70,40,67,72,44,73,54,91,80,74,87,129

Nearest PDB structures (foldseek):
  5wi9-assembly2_F  TM=5.247E-01  e=1.401E-02  Homo sapiens
  4ozh-assembly2_E  TM=6.408E-01  e=1.541E-01  Homo sapiens
  7wjy-assembly1_B  TM=4.818E-01  e=2.735E-02  Homo sapiens
  7x8p-assembly2_F  TM=4.917E-01  e=7.891E-02  synthetic construct
  4gg8-assembly2_A  TM=5.793E-01  e=9.178E-01  Homo sapiens